Protein AF-A0A6G7BMM6-F1 (afdb_monomer)

Solvent-accessible surface area (backbone atoms only — not comparable to full-atom values): 5148 Å² total; per-residue (Å²): 96,29,29,33,71,90,80,74,42,75,39,52,68,90,72,64,72,92,74,77,88,59,69,32,34,43,79,32,81,91,39,53,41,24,32,34,44,20,43,77,53,96,90,39,82,41,74,47,81,47,70,41,59,90,70,26,29,55,41,80,77,48,98,44,35,58,47,69,41,73,62,78,79,69,92,66,89,74,60,57,51,43,89,106

Foldseek 3Di:
DWQQPVVRDDDDPVPDDDDDPDAAKAADLVAQQKIWGWDADPNDTDIDIDGHPPQWGWDDPDVRDIDTDGPPVPPDPPNSTDDD

Organism: Penaeus monodon (NCBI:txid6687)

Radius of gyration: 13.6 Å; Cα contacts (8 Å, |Δi|>4): 153; chains: 1; bounding box: 39×22×29 Å

Sequence (84 aa):
LMYNQKTGTCEDPCIYQFVCRQEGRYPDLLDKRNYFECYMHAGILKQMRYQCPEAYMWDITSPGVGKCVEDHGQSNSDNAFSQC

Nearest PDB structures (foldseek):
  2mfk-assembly1_A  TM=8.142E-01  e=2.418E-02  Blomia tropicalis
  2j8g-assembly1_A  TM=4.155E-01  e=3.441E+00  Streptococcus phage Cp1
  1oba-assembly1_A  TM=4.099E-01  e=5.891E+00  Streptococcus phage Cp1
  3mh8-assembly2_B  TM=3.815E-01  e=8.431E+00  Mycobacterium tuberculosis H37Rv
  3mh9-assembly2_C  TM=3.515E-01  e=7.048E+00  Mycobacterium tuberculosis H37Rv

pLDDT: mean 80.23, std 15.8, range [45.75, 96.25]

Secondary structure (DSSP, 8-state):
-EEETTTTEEE-TTT-----SSSEEEE-SS-TTEEEEEEEETTEEEEEEEEPPTTEEEEEEETTEEEEEE---------SEEE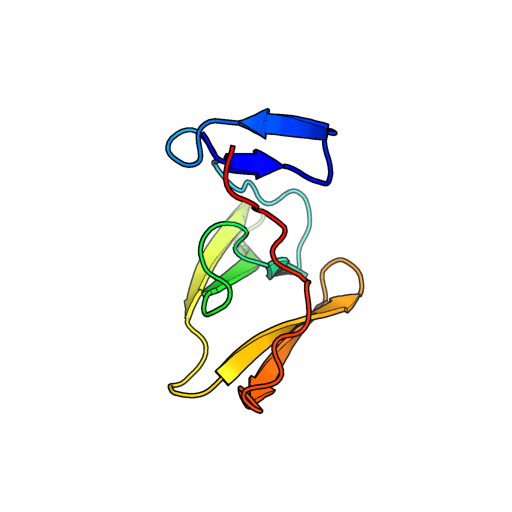-

Mean predicted aligned error: 8.67 Å

Structure (mmCIF, N/CA/C/O backbone):
data_AF-A0A6G7BMM6-F1
#
_entry.id   AF-A0A6G7BMM6-F1
#
loop_
_atom_site.group_PDB
_atom_site.id
_atom_site.type_symbol
_atom_site.label_atom_id
_atom_site.label_alt_id
_atom_site.label_comp_id
_atom_site.label_asym_id
_atom_site.label_entity_id
_atom_site.label_seq_id
_atom_site.pdbx_PDB_ins_code
_atom_site.Cartn_x
_atom_site.Cartn_y
_atom_site.Cartn_z
_atom_site.occupancy
_atom_site.B_iso_or_equiv
_atom_site.auth_seq_id
_atom_site.auth_comp_id
_atom_site.auth_asym_id
_atom_site.auth_atom_id
_atom_site.pdbx_PDB_model_num
ATOM 1 N N . LEU A 1 1 ? 14.362 -0.394 15.317 1.00 57.91 1 LEU A N 1
ATOM 2 C CA . LEU A 1 1 ? 13.545 0.821 15.108 1.00 57.91 1 LEU A CA 1
ATOM 3 C C . LEU A 1 1 ? 13.832 1.339 13.715 1.00 57.91 1 LEU A C 1
ATOM 5 O O . LEU A 1 1 ? 14.969 1.235 13.272 1.00 57.91 1 LEU A O 1
ATOM 9 N N . MET A 1 2 ? 12.822 1.844 13.028 1.00 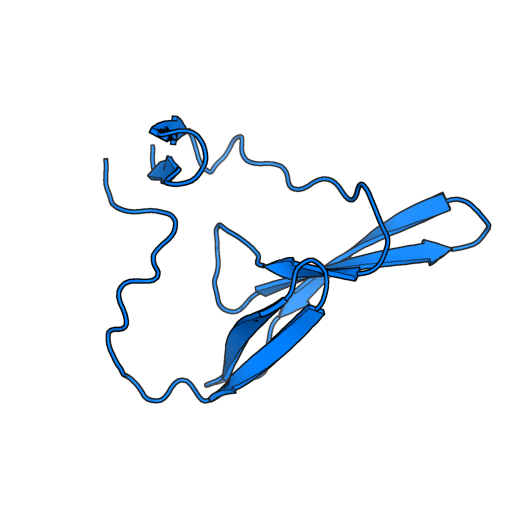63.84 2 MET A N 1
ATOM 10 C CA . MET A 1 2 ? 12.971 2.460 11.723 1.00 63.84 2 MET A CA 1
ATOM 11 C C . MET A 1 2 ? 12.374 3.866 11.760 1.00 63.84 2 MET A C 1
ATOM 13 O O . MET A 1 2 ? 11.329 4.090 12.372 1.00 63.84 2 MET A O 1
ATOM 17 N N . TYR A 1 3 ? 13.063 4.828 11.150 1.00 63.50 3 TYR A N 1
ATOM 18 C CA . TYR A 1 3 ? 12.636 6.223 11.173 1.00 63.50 3 TYR A CA 1
ATOM 19 C C . TYR A 1 3 ? 11.432 6.416 10.255 1.00 63.50 3 TYR A C 1
ATOM 21 O O . TYR A 1 3 ? 11.571 6.280 9.047 1.00 63.50 3 TYR A O 1
ATOM 29 N N . ASN A 1 4 ? 10.267 6.746 10.809 1.00 65.06 4 ASN A N 1
ATOM 30 C CA . ASN A 1 4 ? 9.085 7.078 10.029 1.00 65.06 4 ASN A CA 1
ATOM 31 C C . ASN A 1 4 ? 9.164 8.553 9.608 1.00 65.06 4 ASN A C 1
ATOM 33 O O . ASN A 1 4 ? 8.940 9.459 10.411 1.00 65.06 4 ASN A O 1
ATOM 37 N N . GLN A 1 5 ? 9.449 8.806 8.329 1.00 64.25 5 GLN A N 1
ATOM 38 C CA . GLN A 1 5 ? 9.559 10.171 7.791 1.00 64.25 5 GLN A CA 1
ATOM 39 C C . GLN A 1 5 ? 8.248 10.975 7.861 1.00 64.25 5 GLN A C 1
ATOM 41 O O . GLN A 1 5 ? 8.270 12.201 7.784 1.00 64.25 5 GLN A O 1
ATOM 46 N N . LYS A 1 6 ? 7.096 10.309 8.017 1.00 65.31 6 LYS A N 1
ATOM 47 C CA . LYS A 1 6 ? 5.780 10.957 8.083 1.00 65.31 6 LYS A CA 1
ATOM 48 C C . LYS A 1 6 ? 5.457 11.489 9.480 1.00 65.31 6 LYS A C 1
ATOM 50 O O . LYS A 1 6 ? 4.796 12.516 9.595 1.00 65.31 6 LYS A O 1
ATOM 55 N N . THR A 1 7 ? 5.885 10.785 10.526 1.00 67.25 7 THR A N 1
ATOM 56 C CA . THR A 1 7 ? 5.689 11.183 11.934 1.00 67.25 7 THR A CA 1
ATOM 57 C C . THR A 1 7 ? 6.921 11.867 12.524 1.00 67.25 7 THR A C 1
ATOM 59 O O . THR A 1 7 ? 6.814 12.559 13.533 1.00 67.25 7 THR A O 1
ATOM 62 N N . GLY A 1 8 ? 8.083 11.717 11.882 1.00 70.69 8 GLY A N 1
ATOM 63 C CA . GLY A 1 8 ? 9.357 12.257 12.345 1.00 70.69 8 GLY A CA 1
ATOM 64 C C . GLY A 1 8 ? 9.951 11.484 13.524 1.00 70.69 8 GLY A C 1
ATOM 65 O O . GLY A 1 8 ? 10.839 12.002 14.201 1.00 70.69 8 GLY A O 1
ATOM 66 N N . THR A 1 9 ? 9.471 10.266 13.792 1.00 71.75 9 THR A N 1
ATOM 67 C CA . THR A 1 9 ? 9.866 9.460 14.954 1.00 71.75 9 THR A CA 1
ATOM 68 C C . THR A 1 9 ? 10.410 8.089 14.557 1.00 71.75 9 THR A C 1
ATOM 70 O O . THR A 1 9 ? 9.975 7.491 13.576 1.00 71.75 9 THR A O 1
ATOM 73 N N . CYS A 1 10 ? 11.352 7.566 15.347 1.00 70.44 10 CYS A N 1
ATOM 74 C CA . CYS A 1 10 ? 11.783 6.169 15.271 1.00 70.44 10 CYS A CA 1
ATOM 75 C C . CYS A 1 10 ? 10.667 5.263 15.808 1.00 70.44 10 CYS A C 1
ATOM 77 O O . CYS A 1 10 ? 10.408 5.244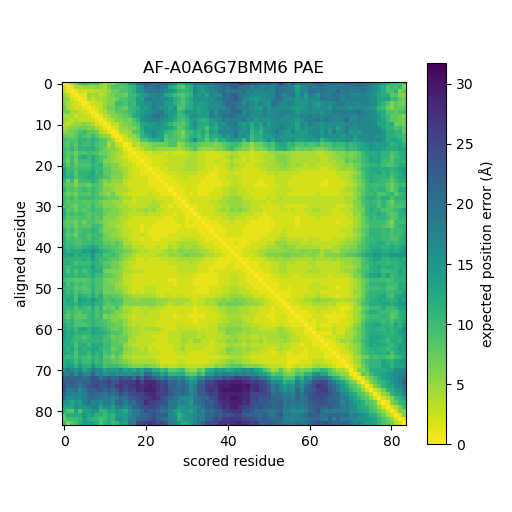 17.009 1.00 70.44 10 CYS A O 1
ATOM 79 N N . GLU A 1 11 ? 10.018 4.514 14.923 1.00 69.56 11 GLU A N 1
ATOM 80 C CA . GLU A 1 11 ? 8.956 3.565 15.262 1.00 69.56 11 GLU A CA 1
ATOM 81 C C . GLU A 1 11 ? 9.492 2.132 15.175 1.00 69.56 11 GLU A C 1
ATOM 83 O O . GLU A 1 11 ? 10.459 1.846 14.464 1.00 69.56 11 GLU A O 1
ATOM 88 N N . ASP A 1 12 ? 8.912 1.207 15.935 1.00 68.62 12 ASP A N 1
ATOM 89 C CA . ASP A 1 12 ? 9.236 -0.206 15.765 1.00 68.62 12 ASP A CA 1
ATOM 90 C C . ASP A 1 12 ? 8.444 -0.756 14.564 1.00 68.62 12 ASP A C 1
ATOM 92 O O . ASP A 1 12 ? 7.212 -0.807 14.635 1.00 68.62 12 ASP A O 1
ATOM 96 N N . PRO A 1 13 ? 9.107 -1.171 13.465 1.00 64.38 13 PRO A N 1
ATOM 97 C CA . PRO A 1 13 ? 8.427 -1.759 12.312 1.00 64.38 13 PRO A CA 1
ATOM 98 C C . PRO A 1 13 ? 7.624 -3.018 12.673 1.00 64.38 13 PRO A C 1
ATOM 100 O O . PRO A 1 13 ? 6.662 -3.330 11.980 1.00 64.38 13 PRO A O 1
ATOM 103 N N . CYS A 1 14 ? 7.953 -3.711 13.772 1.00 65.19 14 CYS A N 1
ATOM 104 C CA . CYS A 1 14 ? 7.176 -4.851 14.267 1.00 65.19 14 CYS A CA 1
ATOM 105 C C . CYS A 1 14 ? 5.810 -4.444 14.843 1.00 65.19 14 CYS A C 1
ATOM 107 O O . CYS A 1 14 ? 4.913 -5.279 14.935 1.00 65.19 14 CYS A O 1
ATOM 109 N N . ILE A 1 15 ? 5.648 -3.178 15.240 1.00 67.31 15 ILE A N 1
ATOM 110 C CA . ILE A 1 15 ? 4.395 -2.623 15.774 1.00 67.31 15 ILE A CA 1
ATOM 111 C C . ILE A 1 15 ? 3.605 -1.913 14.662 1.00 67.31 15 ILE A C 1
ATOM 113 O O . ILE A 1 15 ? 2.415 -1.636 14.818 1.00 67.31 15 ILE A O 1
ATOM 117 N N . TYR A 1 16 ? 4.233 -1.632 13.515 1.00 71.69 16 TYR A N 1
ATOM 118 C CA . TYR A 1 16 ? 3.558 -0.987 12.398 1.00 71.69 16 TYR A CA 1
ATOM 119 C C . TYR A 1 16 ? 2.457 -1.891 11.832 1.00 71.69 16 TYR A C 1
ATOM 121 O O . TYR A 1 16 ? 2.713 -2.906 11.183 1.00 71.69 16 TYR A O 1
ATOM 129 N N . GLN A 1 17 ? 1.208 -1.483 12.050 1.00 78.81 17 GLN A N 1
ATOM 130 C CA . GLN A 1 17 ? 0.035 -2.147 11.504 1.00 78.81 17 GLN A CA 1
ATOM 131 C C . GLN A 1 17 ? -0.710 -1.179 10.585 1.00 78.81 17 GLN A C 1
ATOM 133 O O . GLN A 1 17 ? -1.340 -0.220 11.036 1.00 78.81 17 GLN A O 1
ATOM 138 N N . PHE A 1 18 ? -0.637 -1.426 9.276 1.00 85.19 18 PHE A N 1
ATOM 139 C CA . PHE A 1 18 ? -1.453 -0.698 8.309 1.00 85.19 18 PHE A CA 1
ATOM 140 C C . PHE A 1 18 ? -2.936 -1.038 8.524 1.00 85.19 18 PHE A C 1
ATOM 142 O O . PHE A 1 18 ? -3.285 -2.214 8.648 1.00 85.19 18 PHE A O 1
ATOM 149 N N . VAL A 1 19 ? -3.794 -0.013 8.551 1.00 89.06 19 VAL A N 1
ATOM 150 C CA . VAL A 1 19 ? -5.251 -0.143 8.695 1.00 89.06 19 VAL A CA 1
ATOM 151 C C . VAL A 1 19 ? -5.939 0.681 7.612 1.00 89.06 19 VAL A C 1
ATOM 153 O O . VAL A 1 19 ? -5.748 1.898 7.529 1.00 89.06 19 VAL A O 1
ATOM 156 N N . CYS A 1 20 ? -6.778 0.027 6.811 1.00 90.38 20 CYS A N 1
ATOM 157 C CA . CYS A 1 20 ? -7.608 0.690 5.810 1.00 90.38 20 CYS A CA 1
ATOM 158 C C . CYS A 1 20 ? -8.581 1.694 6.449 1.00 90.38 20 CYS A C 1
ATOM 160 O O . CYS A 1 20 ? -9.355 1.348 7.339 1.00 90.38 20 CYS A O 1
ATOM 162 N N . ARG A 1 21 ? -8.574 2.937 5.955 1.00 91.81 21 ARG A N 1
ATOM 163 C CA . ARG A 1 21 ? -9.565 3.975 6.315 1.00 91.81 21 ARG A CA 1
ATOM 164 C C . ARG A 1 21 ? -10.511 4.319 5.170 1.00 91.81 21 ARG A C 1
ATOM 166 O O . ARG A 1 21 ? -11.616 4.789 5.410 1.00 91.81 21 ARG A O 1
ATOM 173 N N . GLN A 1 22 ? -10.061 4.101 3.941 1.00 93.44 22 GLN A N 1
ATOM 174 C CA . GLN A 1 22 ? -10.791 4.368 2.713 1.00 93.44 22 GLN A CA 1
ATOM 175 C C . GLN A 1 22 ? -10.411 3.306 1.680 1.00 93.44 22 GLN A C 1
ATOM 177 O O . GLN A 1 22 ? -9.364 2.667 1.804 1.00 93.44 22 GLN A O 1
ATOM 182 N N . GLU A 1 23 ? -11.277 3.094 0.693 1.00 95.06 23 GLU A N 1
ATOM 183 C CA . GLU A 1 23 ? -10.956 2.262 -0.463 1.00 95.06 23 GLU A CA 1
ATOM 184 C C . GLU A 1 23 ? -9.817 2.868 -1.284 1.00 95.06 23 GLU A C 1
ATOM 186 O O . GLU A 1 23 ? -9.727 4.085 -1.454 1.00 95.06 23 GLU A O 1
ATOM 191 N N . GLY A 1 24 ? -8.953 2.004 -1.802 1.00 95.19 24 GLY A N 1
ATOM 192 C CA . GLY A 1 24 ? -7.789 2.406 -2.576 1.00 95.19 24 GLY A CA 1
ATOM 193 C C . GLY A 1 24 ? -6.618 1.456 -2.394 1.00 95.19 24 GLY A C 1
ATOM 194 O O . GLY A 1 24 ? -6.696 0.458 -1.676 1.00 95.19 24 GLY A O 1
ATOM 195 N N . ARG A 1 25 ? -5.510 1.781 -3.052 1.00 94.38 25 ARG A N 1
ATOM 196 C CA . ARG A 1 25 ? -4.249 1.051 -2.938 1.00 94.38 25 ARG A CA 1
ATOM 197 C C . ARG A 1 25 ? -3.196 1.921 -2.275 1.00 94.38 25 ARG A C 1
ATOM 199 O O . ARG A 1 25 ? -3.003 3.077 -2.650 1.00 94.38 25 ARG A O 1
ATOM 206 N N . TYR A 1 26 ? -2.515 1.352 -1.294 1.00 93.25 26 TYR A N 1
ATOM 207 C CA . TYR A 1 26 ? -1.594 2.056 -0.414 1.00 93.25 26 TYR A CA 1
ATOM 208 C C . TYR A 1 26 ? -0.264 1.307 -0.336 1.00 93.25 26 TYR A C 1
ATOM 210 O O . TYR A 1 26 ? -0.262 0.080 -0.392 1.00 93.25 26 TYR A O 1
ATOM 218 N N . PRO A 1 27 ? 0.866 2.014 -0.204 1.00 90.00 27 PRO A N 1
ATOM 219 C CA . PRO A 1 27 ? 2.175 1.376 -0.113 1.00 90.00 27 PRO A CA 1
ATOM 220 C C . PRO A 1 27 ? 2.286 0.506 1.141 1.00 90.00 27 PRO A C 1
ATOM 222 O O . PRO A 1 27 ? 1.794 0.886 2.208 1.00 90.00 27 PRO A O 1
ATOM 225 N N . ASP A 1 28 ? 2.988 -0.622 1.033 1.00 88.88 28 ASP A N 1
ATOM 226 C CA . ASP A 1 28 ? 3.549 -1.259 2.214 1.00 88.88 28 ASP A CA 1
ATOM 227 C C . ASP A 1 28 ? 4.842 -0.536 2.590 1.00 88.88 28 ASP A C 1
ATOM 229 O O . ASP A 1 28 ? 5.835 -0.500 1.866 1.00 88.88 28 ASP A O 1
ATOM 233 N N . LEU A 1 29 ? 4.779 0.094 3.750 1.00 82.31 29 LEU A N 1
ATOM 234 C CA . LEU A 1 29 ? 5.847 0.880 4.329 1.00 82.31 29 LEU A CA 1
ATOM 235 C C . LEU A 1 29 ? 7.062 0.030 4.733 1.00 82.31 29 LEU A C 1
ATOM 237 O O . LEU A 1 29 ? 8.174 0.547 4.760 1.00 82.31 29 LEU A O 1
ATOM 241 N N . LEU A 1 30 ? 6.870 -1.264 4.998 1.00 81.94 30 LEU A N 1
ATOM 242 C CA . LEU A 1 30 ? 7.939 -2.179 5.400 1.00 81.94 30 LEU A CA 1
ATOM 243 C C . LEU A 1 30 ? 8.596 -2.886 4.210 1.00 81.94 30 LEU A C 1
ATOM 245 O O . LEU A 1 30 ? 9.734 -3.338 4.319 1.00 81.94 30 LEU A O 1
ATOM 249 N N . ASP A 1 31 ? 7.892 -2.993 3.083 1.00 85.00 31 ASP A N 1
ATOM 250 C CA . ASP A 1 31 ? 8.375 -3.678 1.888 1.00 85.00 31 ASP A CA 1
ATOM 251 C C . ASP A 1 31 ? 7.828 -3.007 0.626 1.00 85.00 31 ASP A C 1
ATOM 253 O O . ASP A 1 31 ? 6.659 -3.161 0.283 1.00 85.00 31 ASP A O 1
ATOM 257 N N . LYS A 1 32 ? 8.698 -2.315 -0.115 1.00 84.75 32 LYS A N 1
ATOM 258 C CA . LYS A 1 32 ? 8.341 -1.617 -1.360 1.00 84.75 32 LYS A CA 1
ATOM 259 C C . LYS A 1 32 ? 7.886 -2.544 -2.482 1.00 84.75 32 LYS A C 1
ATOM 261 O O . LYS A 1 32 ? 7.353 -2.065 -3.478 1.00 84.75 32 LYS A O 1
ATOM 266 N N . ARG A 1 33 ? 8.096 -3.857 -2.370 1.00 90.06 33 ARG A N 1
ATOM 267 C CA . ARG A 1 33 ? 7.516 -4.822 -3.311 1.00 90.06 33 ARG A CA 1
ATOM 268 C C . ARG A 1 33 ? 6.057 -5.101 -3.005 1.00 90.06 33 ARG A C 1
ATOM 270 O O . ARG A 1 33 ? 5.391 -5.695 -3.842 1.00 90.06 33 ARG A O 1
ATOM 277 N N . ASN A 1 34 ? 5.550 -4.679 -1.852 1.00 91.62 34 ASN A N 1
ATOM 278 C CA . ASN A 1 34 ? 4.185 -4.938 -1.443 1.00 91.62 34 ASN A CA 1
ATOM 279 C C . ASN A 1 34 ? 3.345 -3.662 -1.404 1.00 91.62 34 ASN A C 1
ATOM 281 O O . ASN A 1 34 ? 3.826 -2.538 -1.259 1.00 91.62 34 ASN A O 1
ATOM 285 N N . TYR A 1 35 ? 2.041 -3.864 -1.514 1.00 93.19 35 TYR A N 1
ATOM 286 C CA . TYR A 1 35 ? 1.041 -2.830 -1.327 1.00 93.19 35 TYR A CA 1
ATOM 287 C C . TYR A 1 35 ? -0.196 -3.423 -0.664 1.00 93.19 35 TYR A C 1
ATOM 289 O O . TYR A 1 35 ? -0.465 -4.625 -0.736 1.00 93.19 35 TYR A O 1
ATOM 297 N N . PHE A 1 36 ? -0.962 -2.569 -0.007 1.00 95.06 36 PHE A N 1
ATOM 298 C CA . PHE A 1 36 ? -2.250 -2.914 0.559 1.00 95.06 36 PHE A CA 1
ATOM 299 C C . PHE A 1 36 ? -3.364 -2.441 -0.363 1.00 95.06 36 PHE A C 1
ATOM 301 O O . PHE A 1 36 ? -3.379 -1.286 -0.784 1.00 95.06 36 PHE A O 1
ATOM 308 N N . GLU A 1 37 ? -4.321 -3.313 -0.650 1.00 95.38 37 GLU A N 1
ATOM 309 C CA . GLU A 1 37 ? -5.580 -2.942 -1.282 1.00 95.38 37 GLU A CA 1
ATOM 310 C C . GLU A 1 37 ? -6.685 -2.929 -0.233 1.00 95.38 37 GLU A C 1
ATOM 312 O O . GLU A 1 37 ? -6.918 -3.910 0.482 1.00 95.38 37 GLU A O 1
ATOM 317 N N . CYS A 1 38 ? -7.362 -1.794 -0.166 1.00 96.25 38 CYS A N 1
ATOM 318 C CA . CYS A 1 38 ? -8.534 -1.562 0.645 1.00 96.25 38 CYS A CA 1
ATOM 319 C C . CYS A 1 38 ? -9.752 -1.546 -0.272 1.00 96.25 38 CYS A C 1
ATOM 321 O O . CYS A 1 38 ? -9.823 -0.719 -1.183 1.00 96.25 38 CYS A O 1
ATOM 323 N N . TYR A 1 39 ? -10.712 -2.431 -0.031 1.00 95.25 39 TYR A N 1
ATOM 324 C CA . TYR A 1 39 ? -11.927 -2.527 -0.840 1.00 95.25 39 TYR A CA 1
ATOM 325 C C . TYR A 1 39 ? -13.137 -2.854 0.030 1.00 95.25 39 TYR A C 1
ATOM 327 O O . TYR A 1 39 ? -13.029 -3.530 1.057 1.00 95.25 39 TYR A O 1
ATOM 335 N N . MET A 1 40 ? -14.305 -2.366 -0.369 1.00 96.19 40 MET A N 1
ATOM 336 C CA . MET A 1 40 ? -15.561 -2.637 0.306 1.00 96.19 40 MET A CA 1
ATOM 337 C C . MET A 1 40 ? -16.087 -4.005 -0.120 1.00 96.19 40 MET A C 1
ATOM 339 O O . MET A 1 40 ? -16.332 -4.268 -1.297 1.00 96.19 40 MET A O 1
ATOM 343 N N . HIS A 1 41 ? -16.309 -4.884 0.850 1.00 94.81 41 HIS A N 1
ATOM 344 C CA . HIS A 1 41 ? -16.926 -6.182 0.617 1.00 94.81 41 HIS A CA 1
ATOM 345 C C . HIS A 1 41 ? -18.065 -6.393 1.607 1.00 94.81 41 HIS A C 1
ATOM 347 O O . HIS A 1 41 ? -17.846 -6.419 2.817 1.00 94.81 41 HIS A O 1
ATOM 353 N N . ALA A 1 42 ? -19.290 -6.524 1.089 1.00 94.50 42 ALA A N 1
ATOM 354 C CA . ALA A 1 42 ? -20.507 -6.667 1.893 1.00 94.50 42 ALA A CA 1
ATOM 355 C C . ALA A 1 42 ? -20.673 -5.564 2.967 1.00 94.50 42 ALA A C 1
ATOM 357 O O . ALA A 1 42 ? -21.068 -5.838 4.096 1.00 94.50 42 ALA A O 1
ATOM 358 N N . GLY A 1 43 ? -20.331 -4.314 2.628 1.00 92.75 43 GLY A N 1
ATOM 359 C CA . GLY A 1 43 ? -20.413 -3.171 3.550 1.00 92.75 43 GLY A CA 1
ATOM 360 C C . GLY A 1 43 ? -19.315 -3.126 4.621 1.00 92.75 43 GLY A C 1
ATOM 361 O O . GLY A 1 43 ? -19.355 -2.265 5.495 1.00 92.75 43 GLY A O 1
ATOM 362 N N . ILE A 1 44 ? -18.332 -4.029 4.557 1.00 94.31 44 ILE A N 1
ATOM 363 C CA . ILE A 1 44 ? -17.167 -4.057 5.440 1.00 94.31 44 ILE A CA 1
ATOM 364 C C . ILE A 1 44 ? -15.929 -3.694 4.622 1.00 94.31 44 ILE A C 1
ATOM 366 O O . ILE A 1 44 ? -15.644 -4.325 3.603 1.00 94.31 44 ILE A O 1
ATOM 370 N N . LEU A 1 45 ? -15.162 -2.710 5.093 1.00 94.00 45 LEU A N 1
ATOM 371 C CA . LEU A 1 45 ? -13.878 -2.369 4.490 1.00 94.00 45 LEU A CA 1
ATOM 372 C C . LEU A 1 45 ? -12.873 -3.487 4.792 1.00 94.00 45 LEU A C 1
ATOM 374 O O . LEU A 1 45 ? -12.517 -3.730 5.948 1.00 94.00 45 LEU A O 1
ATOM 378 N N . LYS A 1 46 ? -12.454 -4.202 3.750 1.00 94.94 46 LYS A N 1
ATOM 379 C CA . LYS A 1 46 ? -11.458 -5.269 3.819 1.00 94.94 46 LYS A CA 1
ATOM 380 C C . LYS A 1 46 ? -10.095 -4.743 3.402 1.00 94.94 46 LYS A C 1
ATOM 382 O O . LYS A 1 46 ? -9.987 -3.798 2.627 1.00 94.94 46 LYS A O 1
ATOM 387 N N . GLN A 1 47 ? -9.070 -5.400 3.926 1.00 94.56 47 GLN A N 1
ATOM 388 C CA . GLN A 1 47 ? -7.669 -5.131 3.648 1.00 94.56 47 GLN A CA 1
ATOM 389 C C . GLN A 1 47 ? -7.019 -6.411 3.144 1.00 94.56 47 GLN A C 1
ATOM 391 O O . GLN A 1 47 ? -7.141 -7.454 3.789 1.00 94.56 47 GLN A O 1
ATOM 396 N N . MET A 1 48 ? -6.304 -6.326 2.029 1.00 94.62 48 MET A N 1
ATOM 397 C CA . MET A 1 48 ? -5.436 -7.398 1.546 1.00 94.62 48 MET A CA 1
ATOM 398 C C . MET A 1 48 ? -4.053 -6.852 1.217 1.00 94.62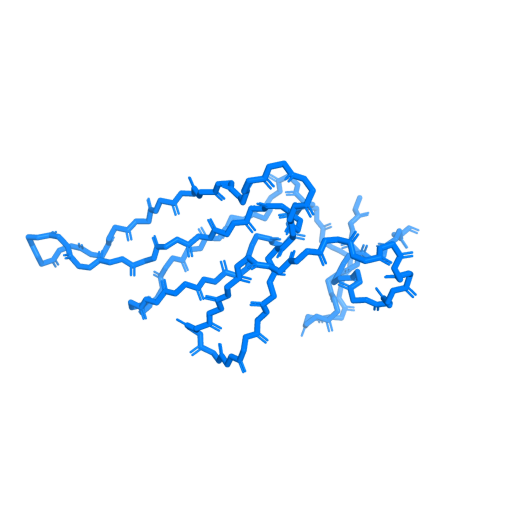 48 MET A C 1
ATOM 400 O O . MET A 1 48 ? -3.918 -5.698 0.820 1.00 94.62 48 MET A O 1
ATOM 404 N N . ARG A 1 49 ? -3.024 -7.677 1.418 1.00 94.12 49 ARG A N 1
ATOM 405 C CA . ARG A 1 49 ? -1.635 -7.368 1.065 1.00 94.12 49 ARG A CA 1
ATOM 406 C C . ARG A 1 49 ? -1.291 -8.120 -0.210 1.00 94.12 49 ARG A C 1
ATOM 408 O O . ARG A 1 49 ? -1.474 -9.333 -0.266 1.00 94.12 49 ARG A O 1
ATOM 415 N N . TYR A 1 50 ? -0.780 -7.402 -1.192 1.00 95.00 50 TYR A N 1
ATOM 416 C CA . TYR A 1 50 ? -0.328 -7.948 -2.460 1.00 95.00 50 TYR A CA 1
ATOM 417 C C . TYR A 1 50 ? 1.145 -7.653 -2.664 1.00 95.00 50 TYR A C 1
ATOM 419 O O . TYR A 1 50 ? 1.662 -6.665 -2.146 1.00 95.00 50 TYR A O 1
ATOM 427 N N . GLN A 1 51 ? 1.785 -8.511 -3.448 1.00 94.56 51 GLN A N 1
ATOM 428 C CA . GLN A 1 51 ? 3.168 -8.371 -3.865 1.00 94.56 51 GLN A CA 1
ATOM 429 C C . GLN A 1 51 ? 3.203 -8.066 -5.363 1.00 94.56 51 GLN A C 1
ATOM 431 O O . GLN A 1 51 ? 2.533 -8.731 -6.156 1.00 94.56 51 GLN A O 1
ATOM 436 N N . CYS A 1 52 ? 3.968 -7.048 -5.745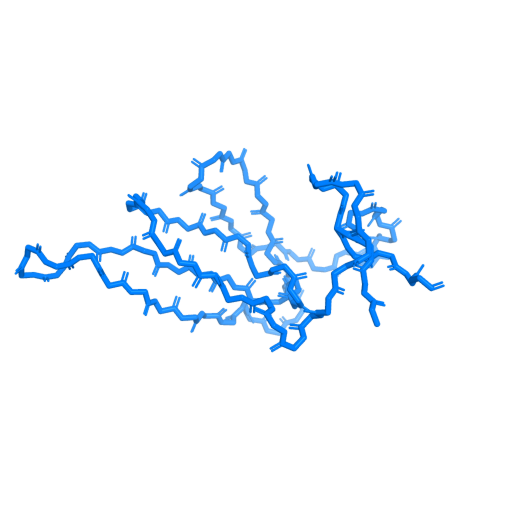 1.00 92.75 52 CYS A N 1
ATOM 437 C CA . CYS A 1 52 ? 4.296 -6.758 -7.130 1.00 92.75 52 CYS A CA 1
ATOM 438 C C . CYS A 1 52 ? 5.069 -7.934 -7.756 1.00 92.75 52 CYS A C 1
ATOM 440 O O . CYS A 1 52 ? 5.784 -8.646 -7.046 1.00 92.75 52 CYS A O 1
ATOM 442 N N . PRO A 1 53 ? 4.955 -8.139 -9.080 1.00 92.44 53 PRO A N 1
ATOM 443 C CA . PRO A 1 53 ? 5.746 -9.139 -9.791 1.00 92.44 53 PRO A CA 1
ATOM 444 C C . PRO A 1 53 ? 7.254 -8.979 -9.561 1.00 92.44 53 PRO A C 1
ATOM 446 O O . PRO A 1 53 ?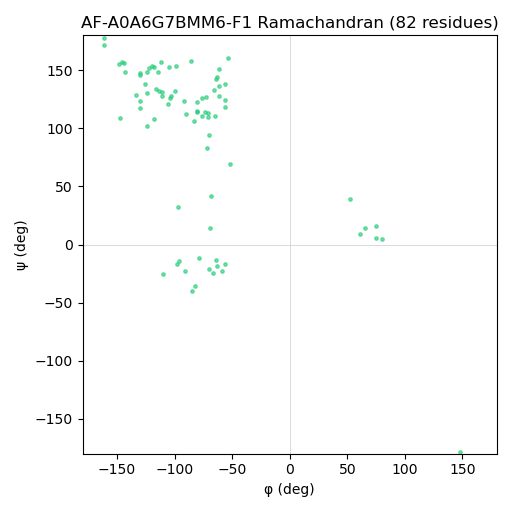 7.739 -7.914 -9.176 1.00 92.44 53 PRO A O 1
ATOM 449 N N . GLU A 1 54 ? 8.011 -10.042 -9.828 1.00 87.06 54 GLU A N 1
ATOM 450 C CA . GLU A 1 54 ? 9.470 -10.005 -9.723 1.00 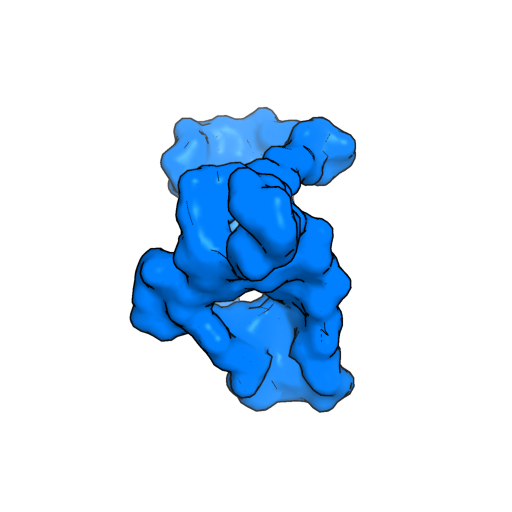87.06 54 GLU A CA 1
ATOM 451 C C . GLU A 1 54 ? 10.061 -8.893 -10.606 1.00 87.06 54 GLU A C 1
ATOM 453 O O . GLU A 1 54 ? 9.607 -8.686 -11.727 1.00 87.06 54 GLU A O 1
ATOM 458 N N . ALA A 1 55 ? 11.059 -8.174 -10.082 1.00 86.50 55 ALA A N 1
ATOM 459 C CA . ALA A 1 55 ? 11.652 -6.972 -10.682 1.00 86.50 55 ALA A CA 1
ATOM 460 C C . ALA A 1 55 ? 10.721 -5.746 -10.792 1.00 86.50 55 ALA A C 1
ATOM 462 O O . ALA A 1 55 ? 11.079 -4.779 -11.458 1.00 86.50 55 ALA A O 1
ATOM 463 N N . TYR A 1 56 ? 9.572 -5.738 -10.105 1.00 88.12 56 TYR A N 1
ATOM 464 C CA . TYR A 1 56 ? 8.734 -4.549 -9.955 1.00 88.12 56 TYR A CA 1
ATOM 465 C C . TYR A 1 56 ? 8.665 -4.086 -8.494 1.00 88.12 56 TYR A C 1
ATOM 467 O O . TYR A 1 56 ? 8.684 -4.884 -7.554 1.00 88.12 56 TYR A O 1
ATOM 475 N N . MET A 1 57 ? 8.537 -2.776 -8.306 1.00 90.56 57 MET A N 1
ATOM 476 C CA . MET A 1 57 ? 8.293 -2.126 -7.021 1.00 90.56 57 MET A CA 1
ATOM 477 C C . MET A 1 57 ? 7.012 -1.303 -7.074 1.00 90.56 57 MET A C 1
ATOM 479 O O . MET A 1 57 ? 6.599 -0.826 -8.130 1.00 90.56 57 MET A O 1
ATOM 483 N N . TRP A 1 58 ? 6.368 -1.143 -5.926 1.00 91.31 58 TRP A N 1
ATOM 484 C CA . TRP A 1 58 ? 5.192 -0.306 -5.790 1.00 91.31 58 TRP A CA 1
ATOM 485 C C . TRP A 1 58 ? 5.562 1.177 -5.861 1.00 91.31 58 TRP A C 1
ATOM 487 O O . TRP A 1 58 ? 6.384 1.659 -5.083 1.00 91.31 58 TRP A O 1
ATOM 497 N N . ASP A 1 59 ? 4.895 1.900 -6.755 1.00 89.44 59 ASP A N 1
ATOM 498 C CA . ASP A 1 59 ? 4.994 3.346 -6.916 1.00 89.44 59 ASP A CA 1
ATOM 499 C C . ASP A 1 59 ? 3.656 4.018 -6.594 1.00 89.44 59 ASP A C 1
ATOM 501 O O . ASP A 1 59 ? 2.581 3.587 -7.037 1.00 89.44 59 ASP A O 1
ATOM 505 N N . ILE A 1 60 ? 3.723 5.090 -5.806 1.00 89.50 60 ILE A N 1
ATOM 506 C CA . ILE A 1 60 ? 2.551 5.858 -5.390 1.00 89.50 60 ILE A CA 1
ATOM 507 C C . ILE A 1 60 ? 2.315 6.950 -6.426 1.00 89.50 60 ILE A C 1
ATOM 509 O O . ILE A 1 60 ? 3.072 7.910 -6.516 1.00 89.50 60 ILE A O 1
ATOM 513 N N . THR A 1 61 ? 1.214 6.850 -7.165 1.00 89.19 61 THR A N 1
ATOM 514 C CA . THR A 1 61 ? 0.840 7.880 -8.141 1.00 89.19 61 THR A CA 1
ATOM 515 C C . THR A 1 61 ? 0.069 9.023 -7.477 1.00 89.19 61 THR A C 1
ATOM 517 O O . THR A 1 61 ? 0.277 10.190 -7.799 1.00 89.19 61 THR A O 1
ATOM 520 N N . SER A 1 62 ? -0.831 8.707 -6.543 1.00 87.06 62 SER A N 1
ATOM 521 C CA . SER A 1 62 ? -1.580 9.681 -5.740 1.00 87.06 62 SER A CA 1
ATOM 522 C C . SER A 1 62 ? -2.165 9.002 -4.486 1.00 87.06 62 SER A C 1
ATOM 524 O O . SER A 1 62 ? -2.068 7.781 -4.343 1.00 87.06 62 SER A O 1
ATOM 526 N N . PRO A 1 63 ? -2.749 9.735 -3.519 1.00 85.38 63 PRO A N 1
ATOM 527 C CA . PRO A 1 63 ? -3.342 9.112 -2.336 1.00 85.38 63 PRO A CA 1
ATOM 528 C C . PRO A 1 63 ? -4.413 8.071 -2.707 1.00 85.38 63 PRO A C 1
ATOM 530 O O . PRO A 1 63 ? -5.422 8.407 -3.318 1.00 85.38 63 PRO A O 1
ATOM 533 N N . GLY A 1 64 ? -4.192 6.808 -2.328 1.00 88.50 64 GLY A N 1
ATOM 534 C CA . GLY A 1 64 ? -5.090 5.692 -2.654 1.00 88.50 64 GLY A CA 1
ATOM 535 C C . GLY A 1 64 ? -4.934 5.130 -4.073 1.00 88.50 64 GLY A C 1
ATOM 536 O O . GLY A 1 64 ? -5.698 4.242 -4.452 1.00 88.50 64 GLY A O 1
ATOM 537 N N . VAL A 1 65 ? -3.956 5.604 -4.852 1.00 91.31 65 VAL A N 1
ATOM 538 C CA . VAL A 1 65 ? -3.679 5.128 -6.212 1.00 91.31 65 VAL A CA 1
ATOM 539 C C . VAL A 1 65 ? -2.185 4.877 -6.391 1.00 91.31 65 VAL A C 1
ATOM 541 O O . VAL A 1 65 ? -1.344 5.746 -6.168 1.00 91.31 65 VAL A O 1
ATOM 544 N N . GLY A 1 66 ? -1.848 3.694 -6.885 1.00 91.31 66 GLY A N 1
ATOM 545 C CA . GLY A 1 66 ? -0.486 3.370 -7.281 1.00 91.31 66 GLY A CA 1
ATOM 546 C C . GLY A 1 66 ? -0.436 2.170 -8.210 1.00 91.31 66 GLY A C 1
ATOM 547 O O . GLY A 1 66 ? -1.470 1.569 -8.543 1.00 91.31 66 GLY A O 1
ATOM 548 N N . LYS A 1 67 ? 0.775 1.851 -8.651 1.00 92.75 67 LYS A N 1
ATOM 549 C CA . LYS A 1 67 ? 1.045 0.792 -9.622 1.00 92.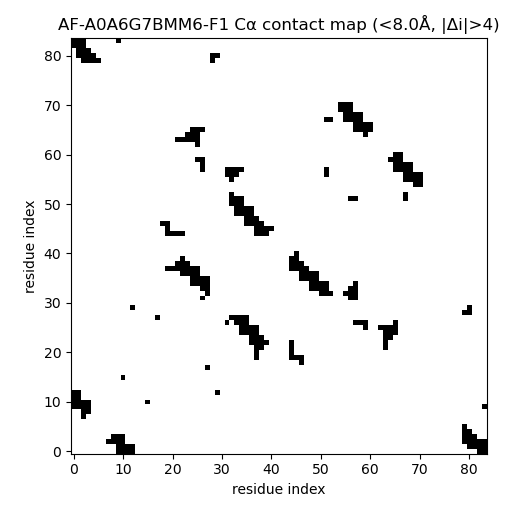75 67 LYS A CA 1
ATOM 550 C C . LYS A 1 67 ? 2.407 0.163 -9.365 1.00 92.75 67 LYS A C 1
ATOM 552 O O . LYS A 1 67 ? 3.300 0.802 -8.826 1.00 92.75 67 LYS A O 1
ATOM 557 N N . CYS A 1 68 ? 2.569 -1.078 -9.803 1.00 92.69 68 CYS A N 1
ATOM 558 C CA . CYS A 1 68 ? 3.881 -1.704 -9.863 1.00 92.69 68 CYS A CA 1
ATOM 559 C C . CYS A 1 68 ? 4.646 -1.136 -11.070 1.00 92.69 68 CYS A C 1
ATOM 561 O O . CYS A 1 68 ? 4.129 -1.152 -12.190 1.00 92.69 68 CYS A O 1
ATOM 563 N N . VAL A 1 69 ? 5.851 -0.623 -10.842 1.00 91.12 69 VAL A N 1
ATOM 564 C CA . VAL A 1 69 ? 6.779 -0.113 -11.864 1.00 91.12 69 VAL A CA 1
ATOM 565 C C . VAL A 1 69 ? 8.059 -0.933 -11.847 1.00 91.12 69 VAL A C 1
ATOM 567 O O . VAL A 1 69 ? 8.396 -1.514 -10.819 1.00 91.12 69 VAL A O 1
ATOM 570 N N . GLU A 1 70 ? 8.751 -1.016 -12.980 1.00 89.31 70 GLU A N 1
ATOM 571 C CA . GLU A 1 70 ? 10.006 -1.762 -13.069 1.00 89.31 70 GLU A CA 1
ATOM 572 C C . GLU A 1 70 ? 11.050 -1.171 -12.121 1.00 89.31 70 GLU A C 1
ATOM 574 O O . GLU A 1 70 ? 11.223 0.048 -12.023 1.00 89.31 70 GLU A O 1
ATOM 579 N N . ASP A 1 71 ? 11.752 -2.055 -11.420 1.00 77.94 71 ASP A N 1
ATOM 580 C CA . ASP A 1 71 ? 12.898 -1.715 -10.597 1.00 77.94 71 ASP A CA 1
ATOM 581 C C . ASP A 1 71 ? 14.068 -1.356 -11.517 1.00 77.94 71 ASP A C 1
ATOM 583 O O . ASP A 1 71 ? 14.918 -2.180 -11.851 1.00 77.94 71 ASP A O 1
ATOM 587 N N . HIS A 1 72 ? 14.097 -0.104 -11.976 1.00 67.81 72 HIS A N 1
ATOM 588 C CA . HIS A 1 72 ? 15.161 0.415 -12.835 1.00 67.81 72 HIS A CA 1
ATOM 589 C C . HIS A 1 72 ? 16.515 0.560 -12.113 1.00 67.81 72 HIS A C 1
ATOM 591 O O . HIS A 1 72 ? 17.405 1.242 -12.623 1.00 67.81 72 HIS A O 1
ATOM 597 N N . GLY A 1 73 ? 16.696 -0.033 -10.924 1.00 58.72 73 GLY A N 1
ATOM 598 C CA . GLY A 1 73 ? 17.953 -0.005 -10.175 1.00 58.72 73 GLY A CA 1
ATOM 599 C C . GLY A 1 73 ? 18.411 1.403 -9.793 1.00 58.72 73 GLY A C 1
ATOM 600 O O . GLY A 1 73 ? 19.534 1.590 -9.323 1.00 58.72 73 GLY A O 1
ATOM 601 N N . GLN A 1 74 ? 17.565 2.417 -9.994 1.00 51.88 74 GLN A N 1
ATOM 602 C CA . GLN A 1 74 ? 17.850 3.758 -9.535 1.00 51.88 74 GLN A CA 1
ATOM 603 C C . GLN A 1 74 ? 17.601 3.776 -8.039 1.00 51.88 74 GLN A C 1
ATOM 605 O O . GLN A 1 74 ? 16.471 3.670 -7.571 1.00 51.88 74 GLN A O 1
ATOM 610 N N . SER A 1 75 ? 18.710 3.909 -7.315 1.00 50.47 75 SER A N 1
ATOM 611 C CA . SER A 1 75 ? 18.813 4.356 -5.932 1.00 50.47 75 SER A CA 1
ATOM 612 C C . SER A 1 75 ? 18.076 5.689 -5.750 1.00 50.47 75 SER A C 1
ATOM 614 O O . SER A 1 75 ? 18.701 6.732 -5.560 1.00 50.47 75 SER A O 1
ATOM 616 N N . ASN A 1 76 ? 16.749 5.681 -5.841 1.00 45.75 76 ASN A N 1
ATOM 617 C CA . ASN A 1 76 ? 15.936 6.827 -5.512 1.00 45.75 76 ASN A CA 1
ATOM 618 C C . ASN A 1 76 ? 15.548 6.711 -4.044 1.00 45.75 76 ASN A C 1
ATOM 620 O O . ASN A 1 76 ? 15.030 5.697 -3.567 1.00 45.75 76 ASN A O 1
ATOM 624 N N . SER A 1 77 ? 15.914 7.761 -3.328 1.00 47.50 77 SER A N 1
ATOM 625 C CA . SER A 1 77 ? 15.931 7.927 -1.883 1.00 47.50 77 SER A CA 1
ATOM 626 C C . SER A 1 77 ? 14.529 7.966 -1.248 1.00 47.50 77 SER A C 1
ATOM 628 O O . SER A 1 77 ? 14.291 8.736 -0.327 1.00 47.50 77 SER A O 1
ATOM 630 N N . ASP A 1 78 ? 13.599 7.117 -1.677 1.00 50.28 78 ASP A N 1
ATOM 631 C CA . ASP A 1 78 ? 12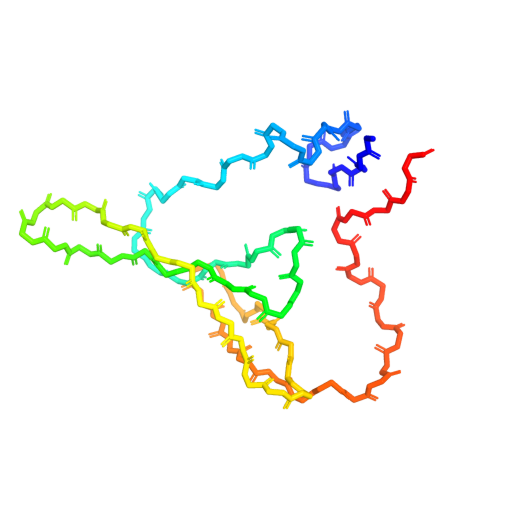.241 7.042 -1.123 1.00 50.28 78 ASP A CA 1
ATOM 632 C C . ASP A 1 78 ? 12.134 5.932 -0.075 1.00 50.28 78 ASP A C 1
ATOM 634 O O . ASP A 1 78 ? 11.144 5.208 0.021 1.00 50.28 78 ASP A O 1
ATOM 638 N N . ASN A 1 79 ? 13.214 5.662 0.660 1.00 48.59 79 ASN A N 1
ATOM 639 C CA . ASN A 1 79 ? 13.134 4.809 1.840 1.00 48.59 79 ASN A CA 1
ATOM 640 C C . ASN A 1 79 ? 12.373 5.599 2.906 1.00 48.59 79 ASN A C 1
ATOM 642 O O . ASN A 1 79 ? 12.977 6.370 3.643 1.00 48.59 79 ASN A O 1
ATOM 646 N N . ALA A 1 80 ? 11.054 5.397 2.996 1.00 50.88 80 ALA A N 1
ATOM 647 C CA . ALA A 1 80 ? 10.236 5.949 4.080 1.00 50.88 80 ALA A CA 1
ATOM 648 C C . ALA A 1 80 ? 10.744 5.522 5.471 1.00 50.88 80 ALA A C 1
ATOM 650 O O . ALA A 1 80 ? 10.391 6.154 6.462 1.00 50.88 80 ALA A O 1
ATOM 651 N N . PHE A 1 81 ? 11.591 4.485 5.504 1.00 52.16 81 PHE A N 1
ATOM 652 C CA . PHE A 1 81 ? 12.308 3.978 6.659 1.00 52.16 81 PHE A CA 1
ATOM 653 C C . PHE A 1 81 ? 13.811 3.954 6.392 1.00 52.16 81 PHE A C 1
ATOM 655 O O . PHE A 1 81 ? 14.337 3.073 5.713 1.00 52.16 81 PHE A O 1
ATOM 662 N N . SER A 1 82 ? 14.507 4.945 6.937 1.00 51.66 82 SER A N 1
ATOM 663 C CA . SER A 1 82 ? 15.958 4.929 7.115 1.00 51.66 82 SER A CA 1
ATOM 664 C C . SER A 1 82 ? 16.322 4.229 8.430 1.00 51.66 82 SER A C 1
ATOM 666 O O . SER A 1 82 ? 15.495 4.119 9.343 1.00 51.66 82 SER A O 1
ATOM 668 N N . GLN A 1 83 ? 17.561 3.739 8.519 1.00 52.22 83 GLN A N 1
ATOM 669 C CA . GLN A 1 83 ? 18.116 3.191 9.756 1.00 52.22 83 GLN A CA 1
ATOM 670 C C . GLN A 1 83 ? 18.020 4.271 10.851 1.00 52.22 83 GLN A C 1
ATOM 672 O O . GLN A 1 83 ? 18.472 5.397 10.629 1.00 52.22 83 GLN A O 1
ATOM 677 N N . CYS A 1 84 ? 17.381 3.950 11.981 1.00 49.88 84 CYS A N 1
ATOM 678 C CA . CYS A 1 84 ? 17.768 4.577 13.244 1.00 49.88 84 CYS A CA 1
ATOM 679 C C . CYS A 1 84 ? 19.113 3.939 13.646 1.00 49.88 84 CYS A C 1
ATOM 681 O O . CYS A 1 84 ? 19.968 4.678 14.157 1.00 49.88 84 CYS A O 1
#